Protein AF-A0A7C7XVF7-F1 (afdb_monomer_lite)

Radius of gyration: 15.23 Å; chains: 1; bounding box: 35×34×40 Å

Secondary structure (DSSP, 8-state):
--HHHHHHHHHHHHHTT-TTEEEEEEEEEE--SSSEEEEEEEEEE--TTS---EEEEEEEEEEETTEEEEEEEEE-HHHHHHHHHHS------

Sequence (93 aa):
MSILERYRAYANAFEESYEDAVYDEIGPEDANRRDAVTMRWAVTDTKAGAPDPIISGVETAVFEGVQIARLRDGFDTAAEKTMALWMPAPGGS

Foldseek 3Di:
DAPVVLVVVVVVVVVVVDPFKDKDFPDWPDRPDRFKTKTKIWIWGDDPPDPTDIWIWIKMFGDDVSDGPDIDIDTDPSNVVVVVVVPDDPDDD

pLDDT: mean 77.71, std 11.98, range [38.22, 92.25]

Structure (mmCIF, N/CA/C/O backbone):
data_AF-A0A7C7XVF7-F1
#
_entry.id   AF-A0A7C7XVF7-F1
#
loop_
_atom_site.group_PDB
_atom_site.id
_atom_site.type_symbol
_atom_site.label_atom_id
_atom_site.label_alt_id
_atom_site.label_comp_id
_atom_site.label_asym_id
_atom_site.label_entity_id
_atom_site.label_seq_id
_atom_site.pdbx_PDB_ins_code
_atom_site.Cartn_x
_atom_site.Cartn_y
_atom_site.Cartn_z
_atom_site.occupancy
_atom_site.B_iso_or_equiv
_atom_site.auth_seq_id
_atom_site.auth_comp_id
_atom_site.auth_asym_id
_atom_site.auth_atom_id
_atom_site.pdbx_PDB_model_num
ATOM 1 N N . MET A 1 1 ? -3.085 4.804 18.833 1.00 72.44 1 MET A N 1
ATOM 2 C CA . MET A 1 1 ? -2.726 4.331 17.489 1.00 72.44 1 MET A CA 1
ATOM 3 C C . MET A 1 1 ? -3.983 4.214 16.638 1.00 72.44 1 MET A C 1
ATOM 5 O O . MET A 1 1 ? -4.810 3.332 16.876 1.00 72.44 1 MET A O 1
ATOM 9 N N . SER A 1 2 ? -4.151 5.165 15.728 1.00 85.50 2 SER A N 1
ATOM 10 C CA . SER A 1 2 ? -5.131 5.186 14.642 1.00 85.50 2 SER A CA 1
ATOM 11 C C . SER A 1 2 ? -4.906 4.033 13.661 1.00 85.50 2 SER A C 1
ATOM 13 O O . SER A 1 2 ? -3.864 3.379 13.684 1.00 85.50 2 SER A O 1
ATOM 15 N N . ILE A 1 3 ? -5.886 3.780 12.792 1.00 85.44 3 ILE A N 1
ATOM 16 C CA . ILE A 1 3 ? -5.772 2.747 11.755 1.00 85.44 3 ILE A CA 1
ATOM 17 C C . ILE A 1 3 ? -4.629 3.037 10.772 1.00 85.44 3 ILE A C 1
ATOM 19 O O . ILE A 1 3 ? -3.916 2.118 10.385 1.00 85.44 3 ILE A O 1
ATOM 23 N N . LEU A 1 4 ? -4.384 4.316 10.471 1.00 85.38 4 LEU A N 1
ATOM 24 C CA . LEU A 1 4 ? -3.262 4.747 9.641 1.00 85.38 4 LEU A CA 1
ATOM 25 C C . LEU A 1 4 ? -1.917 4.455 10.316 1.00 85.38 4 LEU A C 1
ATOM 27 O O . LEU A 1 4 ? -1.010 3.934 9.681 1.00 85.38 4 LEU A O 1
ATOM 31 N N . GLU A 1 5 ? -1.787 4.736 11.616 1.00 86.94 5 GLU A N 1
ATOM 32 C CA . GLU A 1 5 ? -0.567 4.391 12.356 1.00 86.94 5 GLU A CA 1
ATOM 33 C C . GLU A 1 5 ? -0.338 2.869 12.388 1.00 86.94 5 GLU A C 1
ATOM 35 O O . GLU A 1 5 ? 0.791 2.420 12.216 1.00 86.94 5 GLU A O 1
ATOM 40 N N . ARG A 1 6 ? -1.395 2.060 12.566 1.00 86.12 6 ARG A N 1
ATOM 41 C CA . ARG A 1 6 ? -1.282 0.587 12.535 1.00 86.12 6 ARG A CA 1
ATOM 42 C C . ARG A 1 6 ? -0.834 0.077 11.172 1.00 86.12 6 ARG A C 1
ATOM 44 O O . ARG A 1 6 ? 0.009 -0.809 11.107 1.00 86.12 6 ARG A O 1
ATOM 51 N N . TYR A 1 7 ? -1.389 0.642 10.105 1.00 86.44 7 TYR A N 1
ATOM 52 C CA . TYR A 1 7 ? -0.981 0.322 8.746 1.00 86.44 7 TYR A CA 1
ATOM 53 C C . TYR A 1 7 ? 0.483 0.684 8.494 1.00 86.44 7 TYR A C 1
ATOM 55 O O . TYR A 1 7 ? 1.241 -0.153 8.027 1.00 86.44 7 TYR A O 1
ATOM 63 N N . ARG A 1 8 ? 0.917 1.882 8.897 1.00 86.00 8 ARG A N 1
ATOM 64 C CA . ARG A 1 8 ? 2.320 2.301 8.763 1.00 86.00 8 ARG A CA 1
ATOM 65 C C . ARG A 1 8 ? 3.285 1.385 9.505 1.00 86.00 8 ARG A C 1
ATOM 67 O O . ARG A 1 8 ? 4.357 1.097 8.993 1.00 86.00 8 ARG A O 1
ATOM 74 N N . ALA A 1 9 ? 2.903 0.892 10.684 1.00 87.00 9 ALA A N 1
ATOM 75 C CA . ALA A 1 9 ? 3.709 -0.089 11.408 1.00 87.00 9 ALA A CA 1
ATOM 76 C C . ALA A 1 9 ? 3.831 -1.424 10.649 1.00 87.00 9 ALA A C 1
ATOM 78 O O . ALA A 1 9 ? 4.899 -2.028 10.659 1.00 87.00 9 ALA A O 1
ATOM 79 N N . TYR A 1 10 ? 2.761 -1.867 9.977 1.00 85.62 10 TYR A N 1
ATOM 80 C CA . TYR A 1 10 ? 2.806 -3.023 9.078 1.00 85.62 10 TYR A CA 1
ATOM 81 C C . TYR A 1 10 ? 3.712 -2.764 7.863 1.00 85.62 10 TYR A C 1
ATOM 83 O O . TYR A 1 10 ? 4.608 -3.563 7.606 1.00 85.62 10 TYR A O 1
ATOM 91 N N . ALA A 1 11 ? 3.523 -1.639 7.167 1.00 82.19 11 ALA A N 1
ATOM 92 C CA . ALA A 1 11 ? 4.286 -1.289 5.970 1.00 82.19 11 ALA A CA 1
ATOM 93 C C . ALA A 1 11 ? 5.790 -1.147 6.261 1.00 82.19 11 ALA A C 1
ATOM 95 O O . ALA A 1 11 ? 6.603 -1.700 5.531 1.00 82.19 11 ALA A O 1
ATOM 96 N N . ASN A 1 12 ? 6.167 -0.509 7.375 1.00 82.38 12 ASN A N 1
ATOM 97 C CA . ASN A 1 12 ? 7.571 -0.385 7.784 1.00 82.38 12 ASN A CA 1
ATOM 98 C C . ASN A 1 12 ? 8.221 -1.752 8.040 1.00 82.38 12 ASN A C 1
ATOM 100 O O . ASN A 1 12 ? 9.331 -2.004 7.590 1.00 82.38 12 ASN A O 1
ATOM 104 N N . ALA A 1 13 ? 7.516 -2.653 8.732 1.00 82.06 13 ALA A N 1
ATOM 105 C CA . ALA A 1 13 ? 8.015 -4.006 8.972 1.00 82.06 13 ALA A CA 1
ATOM 106 C C . ALA A 1 13 ? 8.151 -4.824 7.672 1.00 82.06 13 ALA A C 1
ATOM 108 O O . ALA A 1 13 ? 8.969 -5.739 7.604 1.00 82.06 13 ALA A O 1
ATOM 109 N N . PHE A 1 14 ? 7.344 -4.514 6.651 1.00 76.06 14 PHE A N 1
ATOM 110 C CA . PHE A 1 14 ? 7.447 -5.121 5.327 1.00 76.06 14 PHE A CA 1
ATOM 111 C C . PHE A 1 14 ? 8.629 -4.551 4.529 1.00 76.06 14 PHE A C 1
ATOM 113 O O . PHE A 1 14 ? 9.391 -5.328 3.958 1.00 76.06 14 PHE A O 1
ATOM 120 N N . GLU A 1 15 ? 8.835 -3.233 4.538 1.00 71.94 15 GLU A N 1
ATOM 121 C CA . GLU A 1 15 ? 9.972 -2.567 3.882 1.00 71.94 15 GLU A CA 1
ATOM 122 C C . GLU A 1 15 ? 11.318 -3.067 4.424 1.00 71.94 15 GLU A C 1
ATOM 124 O O . GLU A 1 15 ? 12.200 -3.412 3.644 1.00 71.94 15 GLU A O 1
ATOM 129 N N . GLU A 1 16 ? 11.444 -3.254 5.745 1.00 72.19 16 GLU A N 1
ATOM 130 C CA . GLU A 1 16 ? 12.644 -3.842 6.367 1.00 72.19 16 GLU A CA 1
ATOM 131 C C . GLU A 1 16 ? 12.992 -5.250 5.837 1.00 72.19 16 GLU A C 1
ATOM 133 O O . GLU A 1 16 ? 14.112 -5.722 6.035 1.00 72.19 16 GLU A O 1
ATOM 138 N N . SER A 1 17 ? 12.061 -5.938 5.163 1.00 68.62 17 SER A N 1
ATOM 139 C CA . SER A 1 17 ? 12.299 -7.260 4.570 1.00 68.62 17 SER A CA 1
ATOM 140 C C . SER A 1 17 ? 12.782 -7.237 3.112 1.00 68.62 17 SER A C 1
ATOM 142 O O . SER A 1 17 ? 13.245 -8.272 2.629 1.00 68.62 17 SER A O 1
ATOM 144 N N . TYR A 1 18 ? 12.728 -6.090 2.423 1.00 64.06 18 TYR A N 1
ATOM 145 C CA . TYR A 1 18 ? 13.144 -5.938 1.023 1.00 64.06 18 TYR A CA 1
ATOM 146 C C . TYR A 1 18 ? 14.312 -4.949 0.904 1.00 64.06 18 TYR A C 1
ATOM 148 O O . TYR A 1 18 ? 14.122 -3.743 0.855 1.00 64.06 18 TYR A O 1
ATOM 156 N N . GLU A 1 19 ? 15.536 -5.477 0.813 1.00 63.78 19 GLU A N 1
ATOM 157 C CA . GLU A 1 19 ? 16.782 -4.684 0.797 1.00 63.78 19 GLU A CA 1
ATOM 158 C C . GLU A 1 19 ? 16.955 -3.799 -0.460 1.00 63.78 19 GLU A C 1
ATOM 160 O O . GLU A 1 19 ? 17.695 -2.820 -0.418 1.00 63.78 19 GLU A O 1
ATOM 165 N N . ASP A 1 20 ? 16.264 -4.117 -1.562 1.00 66.62 20 ASP A N 1
ATOM 166 C CA . ASP A 1 20 ? 16.512 -3.524 -2.891 1.00 66.62 20 ASP A CA 1
ATOM 167 C C . ASP A 1 20 ? 15.321 -2.716 -3.457 1.00 66.62 20 ASP A C 1
ATOM 169 O O . ASP A 1 20 ? 15.433 -2.067 -4.496 1.00 66.62 20 ASP A O 1
ATOM 173 N N . ALA A 1 21 ? 14.171 -2.726 -2.773 1.00 65.81 21 ALA A N 1
ATOM 174 C CA . ALA A 1 21 ? 12.953 -2.066 -3.241 1.00 65.81 21 ALA A CA 1
ATOM 175 C C . ALA A 1 21 ? 12.734 -0.733 -2.515 1.00 65.81 21 ALA A C 1
ATOM 177 O O . ALA A 1 21 ? 12.687 -0.684 -1.288 1.00 65.81 21 ALA A O 1
ATOM 178 N N . VAL A 1 22 ? 12.539 0.349 -3.273 1.00 71.31 22 VAL A N 1
ATOM 179 C CA . VAL A 1 22 ? 12.139 1.643 -2.701 1.00 71.31 22 VAL A CA 1
ATOM 180 C C . VAL A 1 22 ? 10.620 1.729 -2.724 1.00 71.31 22 VAL A C 1
ATOM 182 O O . VAL A 1 22 ? 10.029 1.830 -3.802 1.00 71.31 22 VAL A O 1
ATOM 185 N N . TYR A 1 23 ? 10.001 1.680 -1.544 1.00 75.81 23 TYR A N 1
ATOM 186 C CA . TYR A 1 23 ? 8.563 1.859 -1.365 1.00 75.81 23 TYR A CA 1
ATOM 187 C C . TYR A 1 23 ? 8.236 3.337 -1.122 1.00 75.81 23 TYR A C 1
ATOM 189 O O . TYR A 1 23 ? 8.805 3.990 -0.251 1.00 75.81 23 TYR A O 1
ATOM 197 N N . ASP A 1 24 ? 7.300 3.870 -1.899 1.00 77.50 24 ASP A N 1
ATOM 198 C CA . ASP A 1 24 ? 6.796 5.233 -1.776 1.00 77.50 24 ASP A CA 1
ATOM 199 C C . ASP A 1 24 ? 5.328 5.187 -1.320 1.00 77.50 24 ASP A C 1
ATOM 201 O O . ASP A 1 24 ? 4.422 4.804 -2.072 1.00 77.50 24 ASP A O 1
ATOM 205 N N . GLU A 1 25 ? 5.089 5.552 -0.053 1.00 77.75 25 GLU A N 1
ATOM 206 C CA . GLU A 1 25 ? 3.738 5.792 0.469 1.00 77.75 25 GLU A CA 1
ATOM 207 C C . GLU A 1 25 ? 3.223 7.119 -0.102 1.00 77.75 25 GLU A C 1
ATOM 209 O O . GLU A 1 25 ? 3.505 8.196 0.425 1.00 77.75 25 GLU A O 1
ATOM 214 N N . ILE A 1 26 ? 2.399 7.040 -1.147 1.00 77.06 26 ILE A N 1
ATOM 215 C CA . ILE A 1 26 ? 1.770 8.222 -1.756 1.00 77.06 26 ILE A CA 1
ATOM 216 C C . ILE A 1 26 ? 0.698 8.800 -0.814 1.00 77.06 26 ILE A C 1
ATOM 218 O O . ILE A 1 26 ? 0.461 10.010 -0.781 1.00 77.06 26 ILE A O 1
ATOM 222 N N . GLY A 1 27 ? 0.066 7.938 -0.01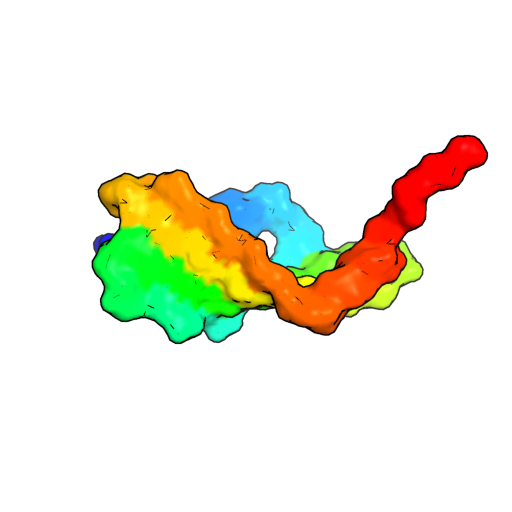2 1.00 75.56 27 GLY A N 1
ATOM 223 C CA . GLY A 1 27 ? -0.814 8.322 1.090 1.00 75.56 27 GLY A CA 1
ATOM 224 C C . GLY A 1 27 ? -2.185 7.640 1.067 1.00 75.56 27 GLY A C 1
ATOM 225 O O . GLY A 1 27 ? -2.485 6.841 0.175 1.00 75.56 27 GLY A O 1
ATOM 226 N N . PRO A 1 28 ? -3.037 7.930 2.067 1.00 79.81 28 PRO A N 1
ATOM 227 C CA . PRO A 1 28 ? -4.361 7.332 2.164 1.00 79.81 28 PRO A CA 1
ATOM 228 C C . PRO A 1 28 ? -5.294 7.851 1.069 1.00 79.81 28 PRO A C 1
ATOM 230 O O . PRO A 1 28 ? -5.542 9.051 0.969 1.00 79.81 28 PRO A O 1
ATOM 233 N N . GLU A 1 29 ? -5.872 6.931 0.300 1.00 78.94 29 GLU A N 1
ATOM 234 C CA . GLU A 1 29 ? -6.988 7.226 -0.604 1.00 78.94 29 GLU A CA 1
ATOM 235 C C . GLU A 1 29 ? -8.313 7.275 0.177 1.00 78.94 29 GLU A C 1
ATOM 237 O O . GLU A 1 29 ? -9.157 8.135 -0.071 1.00 78.94 29 GLU A O 1
ATOM 242 N N . ASP A 1 30 ? -8.468 6.402 1.182 1.00 75.06 30 ASP A N 1
ATOM 243 C CA . ASP A 1 30 ? -9.599 6.408 2.117 1.00 75.06 30 ASP A CA 1
ATOM 244 C C . ASP A 1 30 ? -9.167 5.874 3.492 1.00 75.06 30 ASP A C 1
ATOM 246 O O . ASP A 1 30 ? -8.914 4.681 3.662 1.00 75.06 30 ASP A O 1
ATOM 250 N N . ALA A 1 31 ? -9.092 6.758 4.491 1.00 70.31 31 ALA A N 1
ATOM 251 C CA . ALA A 1 31 ? -8.753 6.421 5.882 1.00 70.31 31 ALA A CA 1
ATOM 252 C C . ALA A 1 31 ? -9.896 6.713 6.873 1.00 70.31 31 ALA A C 1
ATOM 254 O O . ALA A 1 31 ? -9.696 6.689 8.086 1.00 70.31 31 ALA A O 1
ATOM 255 N N . ASN A 1 32 ? -11.100 7.004 6.367 1.00 68.81 32 ASN A N 1
ATOM 256 C CA . ASN A 1 32 ? -12.249 7.398 7.189 1.00 68.81 32 ASN A CA 1
ATOM 257 C C . ASN A 1 32 ? -13.119 6.215 7.643 1.00 68.81 32 ASN A C 1
ATOM 259 O O . ASN A 1 32 ? -14.148 6.413 8.297 1.00 68.81 32 ASN A O 1
ATOM 263 N N . ARG A 1 33 ? -12.733 4.977 7.315 1.00 72.62 33 ARG A N 1
ATOM 264 C CA . ARG A 1 33 ? -13.439 3.774 7.768 1.00 72.62 33 ARG A CA 1
ATOM 265 C C . ARG A 1 33 ? -12.943 3.346 9.145 1.00 72.62 33 ARG A C 1
ATOM 267 O O . ARG A 1 33 ? -11.787 3.542 9.505 1.00 72.62 33 ARG A O 1
ATOM 274 N N . ARG A 1 34 ? -13.844 2.756 9.938 1.00 78.56 34 ARG A N 1
ATOM 275 C CA . ARG A 1 34 ? -13.536 2.325 11.314 1.00 78.56 34 ARG A CA 1
ATOM 276 C C . ARG A 1 34 ? -12.525 1.180 11.358 1.00 78.56 34 ARG A C 1
ATOM 278 O O . ARG A 1 34 ? -11.719 1.121 12.280 1.00 78.56 34 ARG A O 1
ATOM 285 N N . ASP A 1 35 ? -12.607 0.290 10.381 1.00 88.44 35 ASP A N 1
ATOM 286 C CA . ASP A 1 35 ? -11.905 -0.994 10.339 1.00 88.44 35 ASP A CA 1
ATOM 287 C C . ASP A 1 35 ? -11.125 -1.210 9.036 1.00 88.44 35 ASP A C 1
ATOM 289 O O . ASP A 1 35 ? -10.512 -2.256 8.871 1.00 88.44 35 ASP A O 1
ATOM 293 N N . ALA A 1 36 ? -11.080 -0.230 8.131 1.00 89.31 36 ALA A N 1
ATOM 294 C CA . ALA A 1 36 ? -10.317 -0.345 6.893 1.00 89.31 36 ALA A CA 1
ATOM 295 C C . ALA A 1 36 ? -9.538 0.930 6.561 1.00 89.31 36 ALA A C 1
ATOM 297 O O . ALA A 1 36 ? -9.970 2.039 6.873 1.00 89.31 36 ALA A O 1
ATOM 298 N N . VAL A 1 37 ? -8.410 0.761 5.883 1.00 90.12 37 VAL A N 1
ATOM 299 C CA . VAL A 1 37 ? -7.647 1.849 5.270 1.00 90.12 37 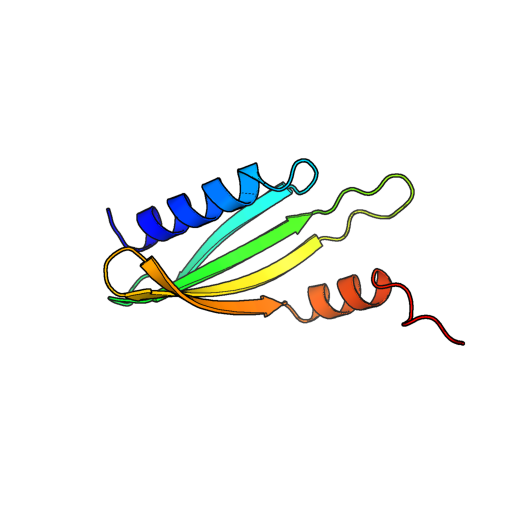VAL A CA 1
ATOM 300 C C . VAL A 1 37 ? -7.275 1.450 3.853 1.00 90.12 37 VAL A C 1
ATOM 302 O O . VAL A 1 37 ? -6.937 0.296 3.591 1.00 90.12 37 VAL A O 1
ATOM 305 N N . THR A 1 38 ? -7.388 2.407 2.944 1.00 90.50 38 THR A N 1
ATOM 306 C CA . THR A 1 38 ? -6.988 2.275 1.547 1.00 90.50 38 THR A CA 1
ATOM 307 C C . THR A 1 38 ? -5.822 3.216 1.305 1.00 90.50 38 THR A C 1
ATOM 309 O O . THR A 1 38 ? -5.941 4.412 1.577 1.00 90.50 38 THR A O 1
ATOM 312 N N . MET A 1 39 ? -4.710 2.681 0.819 1.00 89.25 39 MET A N 1
ATOM 313 C CA . MET A 1 39 ? -3.435 3.375 0.666 1.00 89.25 39 MET A CA 1
ATOM 314 C C . MET A 1 39 ? -2.968 3.258 -0.775 1.00 89.25 39 MET A C 1
ATOM 316 O O . MET A 1 39 ? -3.029 2.178 -1.359 1.00 89.25 39 MET A O 1
ATOM 320 N N . ARG A 1 40 ? -2.506 4.368 -1.349 1.00 89.56 40 ARG A N 1
ATOM 321 C CA . ARG A 1 40 ? -1.834 4.357 -2.645 1.00 89.56 40 ARG A CA 1
ATOM 322 C C . ARG A 1 40 ? -0.332 4.218 -2.431 1.00 89.56 40 ARG A C 1
ATOM 324 O O . ARG A 1 40 ? 0.232 4.877 -1.555 1.00 89.56 40 ARG A O 1
ATOM 331 N N . TRP A 1 41 ? 0.287 3.378 -3.245 1.00 87.75 41 TRP A N 1
ATOM 332 C CA . TRP A 1 41 ? 1.696 3.037 -3.144 1.00 87.75 41 TRP A CA 1
ATOM 333 C C . TRP A 1 41 ? 2.359 2.997 -4.517 1.00 87.75 41 TRP A C 1
ATOM 335 O O . TRP A 1 41 ? 1.702 2.780 -5.541 1.00 87.75 41 TRP A O 1
ATOM 345 N N . ALA A 1 42 ? 3.671 3.198 -4.528 1.00 86.38 42 ALA A N 1
ATOM 346 C CA . ALA A 1 42 ? 4.526 2.903 -5.664 1.00 86.38 42 ALA A CA 1
ATOM 347 C C . ALA A 1 42 ? 5.810 2.223 -5.186 1.00 86.38 42 ALA A C 1
ATOM 349 O O . ALA A 1 42 ? 6.330 2.538 -4.125 1.00 86.38 42 ALA A O 1
ATOM 350 N N . VAL A 1 43 ? 6.318 1.286 -5.973 1.00 83.25 43 VAL A N 1
ATOM 351 C CA . VAL A 1 43 ? 7.587 0.603 -5.752 1.00 83.25 43 VAL A CA 1
ATOM 352 C C . VAL A 1 43 ? 8.437 0.773 -6.994 1.00 83.25 43 VAL A C 1
ATOM 354 O O . VAL A 1 43 ? 7.959 0.574 -8.113 1.00 83.25 43 VAL A O 1
ATOM 357 N N . THR A 1 44 ? 9.697 1.134 -6.787 1.00 80.94 44 THR A N 1
ATOM 358 C CA . THR A 1 44 ? 10.714 1.102 -7.839 1.00 80.94 44 THR A CA 1
ATOM 359 C C . THR A 1 44 ? 11.657 -0.064 -7.571 1.00 80.94 44 THR A C 1
ATOM 361 O O . THR A 1 44 ? 12.279 -0.111 -6.510 1.00 80.94 44 THR A O 1
ATOM 364 N N . ASP A 1 45 ? 11.741 -1.002 -8.516 1.00 71.44 45 ASP A N 1
ATOM 365 C CA . ASP A 1 45 ? 12.629 -2.173 -8.441 1.00 71.44 45 ASP A CA 1
ATOM 366 C C . ASP A 1 45 ? 13.887 -1.922 -9.286 1.00 71.44 45 ASP A C 1
ATOM 368 O O . ASP A 1 45 ? 13.819 -1.823 -10.510 1.00 71.44 45 ASP A O 1
ATOM 372 N N . THR A 1 46 ? 15.048 -1.759 -8.656 1.00 68.75 46 THR A N 1
ATOM 373 C CA . THR A 1 46 ? 16.257 -1.342 -9.384 1.00 68.75 46 THR A CA 1
ATOM 374 C C . THR A 1 46 ? 17.108 -2.555 -9.735 1.00 68.75 46 THR A C 1
ATOM 376 O O . THR A 1 46 ? 17.940 -2.998 -8.955 1.00 68.75 46 THR A O 1
ATOM 379 N N . LYS A 1 47 ? 16.988 -3.080 -10.959 1.00 67.62 47 LYS A N 1
ATOM 380 C CA . LYS A 1 47 ? 17.838 -4.194 -11.413 1.00 67.62 47 LYS A CA 1
ATOM 381 C C . LYS A 1 47 ? 18.927 -3.733 -12.372 1.00 67.62 47 LYS A C 1
ATOM 383 O O . LYS A 1 47 ? 18.651 -3.203 -13.447 1.00 67.62 47 LYS A O 1
ATOM 388 N N . ALA A 1 48 ? 20.181 -4.054 -12.051 1.00 67.44 48 ALA A N 1
ATOM 389 C CA . ALA A 1 48 ? 21.320 -3.769 -12.922 1.00 67.44 48 ALA A CA 1
AT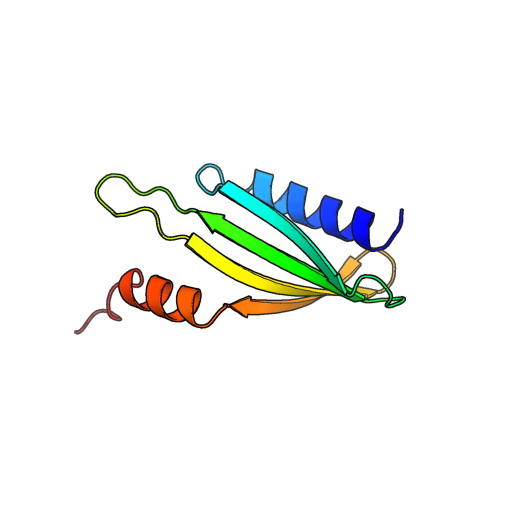OM 390 C C . ALA A 1 48 ? 21.109 -4.313 -14.352 1.00 67.44 48 ALA A C 1
ATOM 392 O O . ALA A 1 48 ? 20.953 -5.517 -14.565 1.00 67.44 48 ALA A O 1
ATOM 393 N N . GLY A 1 49 ? 21.139 -3.413 -15.340 1.00 68.56 49 GLY A N 1
ATOM 394 C CA . GLY A 1 49 ? 20.978 -3.746 -16.760 1.00 68.56 49 GLY A CA 1
ATOM 395 C C . GLY A 1 49 ? 19.533 -3.761 -17.276 1.00 68.56 49 GLY A C 1
ATOM 396 O O . GLY A 1 49 ? 19.330 -4.118 -18.436 1.00 68.56 49 GLY A O 1
ATOM 397 N N . ALA A 1 50 ? 18.550 -3.361 -16.465 1.00 66.75 50 ALA A N 1
ATOM 398 C CA . ALA A 1 50 ? 17.152 -3.200 -16.860 1.00 66.75 50 ALA A CA 1
ATOM 399 C C . ALA A 1 50 ? 16.642 -1.782 -16.511 1.00 66.75 50 ALA A C 1
ATOM 401 O O . ALA A 1 50 ? 17.228 -1.126 -15.654 1.00 66.75 50 ALA A O 1
ATOM 402 N N . PRO A 1 51 ? 15.607 -1.266 -17.200 1.00 70.06 51 PRO A N 1
ATOM 403 C CA . PRO A 1 51 ? 15.027 0.038 -16.881 1.00 70.06 51 PRO A CA 1
ATOM 404 C C . PRO A 1 51 ? 14.195 -0.027 -15.599 1.00 70.06 51 PRO A C 1
ATOM 406 O O . PRO A 1 51 ? 13.334 -0.894 -15.512 1.00 70.06 51 PRO A O 1
ATOM 409 N N . ASP A 1 52 ? 14.384 0.915 -14.677 1.00 72.94 52 ASP A N 1
ATOM 410 C CA . ASP A 1 52 ? 13.680 0.962 -13.387 1.00 72.94 52 ASP A CA 1
ATOM 411 C C . ASP A 1 52 ? 12.150 1.022 -13.588 1.00 72.94 52 ASP A C 1
ATOM 413 O O . ASP A 1 52 ? 11.610 2.058 -14.002 1.00 72.94 52 ASP A O 1
ATOM 417 N N . PRO A 1 53 ? 11.416 -0.082 -13.360 1.00 75.44 53 PRO A N 1
ATOM 418 C CA . PRO A 1 53 ? 9.978 -0.089 -13.454 1.00 75.44 53 PRO A CA 1
ATOM 419 C C . PRO A 1 53 ? 9.401 0.555 -12.197 1.00 75.44 53 PRO A C 1
ATOM 421 O O . PRO A 1 53 ? 9.716 0.163 -11.075 1.00 75.44 53 PRO A O 1
ATOM 424 N N . ILE A 1 54 ? 8.487 1.498 -12.398 1.00 81.00 54 ILE A N 1
ATOM 425 C CA . ILE A 1 54 ? 7.607 1.950 -11.325 1.00 81.00 54 ILE A CA 1
ATOM 426 C C . ILE A 1 54 ? 6.363 1.066 -11.371 1.00 81.00 54 ILE A C 1
ATOM 428 O O . ILE A 1 54 ? 5.602 1.083 -12.346 1.00 81.00 54 ILE A O 1
ATOM 432 N N . ILE A 1 55 ? 6.176 0.273 -10.324 1.00 84.50 55 ILE A N 1
ATOM 433 C CA . ILE A 1 55 ? 4.972 -0.515 -10.080 1.00 84.50 55 ILE A CA 1
ATOM 434 C C . ILE A 1 55 ? 4.151 0.272 -9.068 1.00 84.50 55 ILE A C 1
ATOM 436 O O . ILE A 1 55 ? 4.625 0.537 -7.975 1.00 84.50 55 ILE A O 1
ATOM 440 N N . SER A 1 56 ? 2.935 0.666 -9.419 1.00 87.88 56 SER A N 1
ATOM 441 C CA . SER A 1 56 ? 2.052 1.410 -8.524 1.00 87.88 56 SER A CA 1
ATOM 442 C C . SER A 1 56 ? 0.704 0.730 -8.381 1.00 87.88 56 SER A C 1
ATOM 444 O O . SER A 1 56 ? 0.273 -0.046 -9.243 1.00 87.88 56 SER A O 1
ATOM 446 N N . GLY A 1 57 ? 0.032 1.028 -7.279 1.00 89.62 57 GLY A N 1
ATOM 447 C CA . GLY A 1 57 ? -1.246 0.425 -6.978 1.00 89.62 57 GLY A CA 1
ATOM 448 C C . GLY A 1 57 ? -1.926 1.022 -5.763 1.00 89.62 57 GLY A C 1
ATOM 449 O O . GLY A 1 57 ? -1.504 2.024 -5.183 1.00 89.62 57 GLY A O 1
ATOM 450 N N . VAL A 1 58 ? -3.026 0.379 -5.407 1.00 91.25 58 VAL A N 1
ATOM 451 C CA . VAL A 1 58 ? -3.811 0.669 -4.222 1.00 91.25 58 VAL A CA 1
ATOM 452 C C . VAL A 1 58 ? -3.900 -0.602 -3.395 1.00 91.25 58 VAL A C 1
ATOM 454 O O . VAL A 1 58 ? -4.258 -1.666 -3.898 1.00 91.25 58 VAL A O 1
ATOM 457 N N . GLU A 1 59 ? -3.612 -0.484 -2.110 1.00 90.75 59 GLU A N 1
ATOM 458 C CA . GLU A 1 59 ? -3.760 -1.554 -1.137 1.00 90.75 59 GLU A CA 1
ATOM 459 C C . GLU A 1 59 ? -4.881 -1.198 -0.162 1.00 90.75 59 GLU A C 1
ATOM 461 O O . GLU A 1 59 ? -4.968 -0.083 0.350 1.00 90.75 59 GLU A O 1
ATOM 466 N N . THR A 1 60 ? -5.776 -2.147 0.094 1.00 92.00 60 THR A N 1
ATOM 467 C CA . THR A 1 60 ? -6.808 -2.026 1.125 1.00 92.00 60 THR A CA 1
ATOM 468 C C . THR A 1 60 ? -6.541 -3.022 2.242 1.00 92.00 60 THR A C 1
ATOM 470 O O . THR A 1 60 ? -6.688 -4.233 2.052 1.00 92.00 60 THR A O 1
ATOM 473 N N . ALA A 1 61 ? -6.234 -2.509 3.430 1.00 91.81 61 ALA A N 1
ATOM 474 C CA . ALA A 1 61 ? -6.080 -3.298 4.643 1.00 91.81 61 ALA A CA 1
ATOM 475 C C . ALA A 1 61 ? -7.343 -3.195 5.507 1.00 91.81 61 ALA A C 1
ATOM 477 O O . ALA A 1 61 ? -7.776 -2.100 5.870 1.00 91.81 61 ALA A O 1
ATOM 478 N N . VAL A 1 62 ? -7.925 -4.343 5.854 1.00 91.88 62 VAL A N 1
ATOM 479 C CA . VAL A 1 62 ? -9.044 -4.475 6.797 1.00 91.88 62 VAL A CA 1
ATOM 480 C C . VAL A 1 62 ? -8.519 -5.064 8.099 1.00 91.88 62 VAL A C 1
ATOM 482 O O . VAL A 1 62 ? -7.842 -6.093 8.090 1.00 91.88 62 VAL A O 1
ATOM 485 N N . PHE A 1 63 ? -8.856 -4.434 9.217 1.00 89.5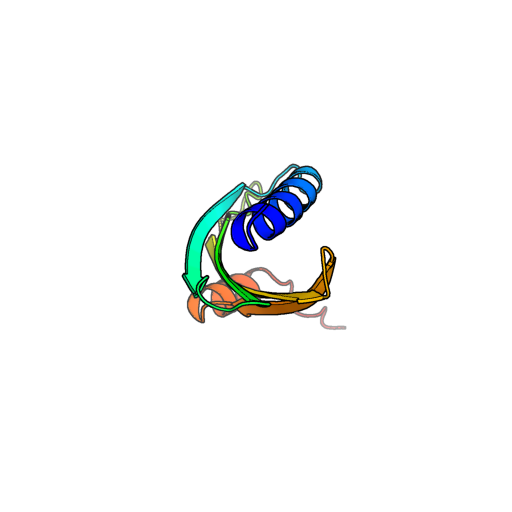6 63 PHE A N 1
ATOM 486 C CA . PHE A 1 63 ? -8.363 -4.760 10.545 1.00 89.56 63 PHE A CA 1
ATOM 487 C C . PHE A 1 63 ? -9.438 -5.424 11.406 1.00 89.56 63 PHE A C 1
ATOM 489 O O . PHE A 1 63 ? -10.566 -4.944 11.495 1.00 89.56 63 PHE A O 1
ATOM 496 N N . GLU A 1 64 ? -9.044 -6.467 12.133 1.00 91.00 64 GLU A N 1
ATOM 497 C CA . GLU A 1 64 ? -9.791 -6.997 13.272 1.00 91.00 64 GLU A CA 1
ATOM 498 C C . GLU A 1 64 ? -8.977 -6.726 14.543 1.00 91.00 64 GLU A C 1
ATOM 500 O O . GLU A 1 64 ? -7.899 -7.281 14.772 1.00 91.00 64 GLU A O 1
ATOM 505 N N . GLY A 1 65 ? -9.444 -5.774 15.354 1.00 86.94 65 GLY A N 1
ATOM 506 C CA . GLY A 1 65 ? -8.662 -5.273 16.481 1.00 86.94 65 GLY A CA 1
ATOM 507 C C . GLY A 1 65 ? -7.379 -4.585 16.007 1.00 86.94 65 GLY A C 1
ATOM 508 O O . GLY A 1 65 ? -7.439 -3.514 15.405 1.00 86.94 65 GLY A O 1
ATOM 509 N N . VAL A 1 66 ? -6.220 -5.166 16.322 1.00 83.75 66 VAL A N 1
ATOM 510 C CA . VAL A 1 66 ? -4.892 -4.619 15.975 1.00 83.75 66 VAL A CA 1
ATOM 511 C C . VAL A 1 66 ? -4.218 -5.345 14.813 1.00 83.75 66 VAL A C 1
ATOM 513 O O . VAL A 1 66 ? -3.142 -4.931 14.396 1.00 83.75 66 VAL A O 1
ATOM 516 N N . GLN A 1 67 ? -4.828 -6.409 14.296 1.00 87.50 67 GLN A N 1
ATOM 517 C CA . GLN A 1 67 ? -4.255 -7.227 13.233 1.00 87.50 67 GLN A CA 1
ATOM 518 C C . GLN A 1 67 ? -4.970 -6.964 11.914 1.00 87.50 67 GLN A C 1
ATOM 520 O O . GLN A 1 67 ? -6.173 -6.703 11.894 1.00 87.50 67 GLN A O 1
ATOM 525 N N . ILE A 1 68 ? -4.230 -7.056 10.811 1.00 89.38 68 ILE A N 1
ATOM 526 C CA . ILE A 1 68 ? -4.823 -7.078 9.476 1.00 89.38 68 ILE A CA 1
ATOM 527 C C . ILE A 1 68 ? -5.490 -8.444 9.298 1.00 89.38 68 ILE A C 1
ATOM 529 O O . ILE A 1 68 ? -4.823 -9.475 9.286 1.00 89.38 68 ILE A O 1
ATOM 533 N N . ALA A 1 69 ? -6.815 -8.447 9.176 1.00 92.25 69 ALA A N 1
ATOM 534 C CA . ALA A 1 69 ? -7.612 -9.640 8.907 1.00 92.25 69 ALA A CA 1
ATOM 535 C C . ALA A 1 69 ? -7.699 -9.937 7.405 1.00 92.25 69 ALA A C 1
ATOM 537 O O . ALA A 1 69 ? -7.877 -11.083 6.992 1.00 92.25 69 ALA A O 1
ATOM 538 N N . ARG A 1 70 ? -7.593 -8.896 6.570 1.00 91.75 70 ARG A N 1
ATOM 539 C CA . ARG A 1 70 ? -7.589 -9.032 5.117 1.00 91.75 70 ARG A CA 1
ATOM 540 C C . ARG A 1 70 ? -6.770 -7.933 4.466 1.00 91.75 70 ARG A C 1
ATOM 542 O O . ARG A 1 70 ? -6.987 -6.760 4.750 1.00 91.75 70 ARG A O 1
ATOM 549 N N . LEU A 1 71 ? -5.930 -8.336 3.525 1.00 91.06 71 LEU A N 1
ATOM 550 C CA . LEU A 1 71 ? -5.213 -7.451 2.620 1.00 91.06 71 LEU A CA 1
ATOM 551 C C . LEU A 1 71 ? -5.749 -7.655 1.201 1.00 91.06 71 LEU A C 1
ATOM 553 O O . LEU A 1 71 ? -6.127 -8.774 0.827 1.00 91.06 71 LEU A O 1
ATOM 557 N N . ARG A 1 72 ? -5.875 -6.572 0.439 1.00 89.50 72 ARG A N 1
ATOM 558 C CA . ARG A 1 72 ? -6.219 -6.616 -0.981 1.00 89.50 72 ARG A CA 1
ATOM 559 C C . ARG A 1 72 ? -5.368 -5.618 -1.740 1.00 89.50 72 ARG A C 1
ATOM 561 O O . ARG A 1 72 ? -5.538 -4.419 -1.543 1.00 89.50 72 ARG A O 1
ATOM 568 N N . ASP A 1 73 ? -4.589 -6.135 -2.669 1.00 86.50 73 ASP A N 1
ATOM 569 C CA . ASP A 1 73 ? -3.773 -5.351 -3.581 1.00 86.50 73 ASP A CA 1
ATOM 570 C C . ASP A 1 73 ? -4.454 -5.218 -4.938 1.00 86.50 73 ASP A C 1
ATOM 572 O O . ASP A 1 73 ? -5.009 -6.180 -5.480 1.00 86.50 73 ASP A O 1
ATOM 576 N N . GLY A 1 74 ? -4.416 -4.011 -5.487 1.00 86.75 74 GLY A N 1
ATOM 577 C CA . GLY A 1 74 ? -4.776 -3.717 -6.863 1.00 86.75 74 GLY A CA 1
ATOM 578 C C . GLY A 1 74 ? -3.648 -2.944 -7.524 1.00 86.75 74 GLY A C 1
ATOM 579 O O . GLY A 1 74 ? -3.228 -1.913 -7.012 1.00 86.75 74 GLY A O 1
ATOM 580 N N . PHE A 1 75 ? -3.172 -3.425 -8.667 1.00 87.00 75 PHE A N 1
ATOM 581 C CA . PHE A 1 75 ? -2.181 -2.712 -9.466 1.00 87.00 75 PHE A CA 1
ATOM 582 C C . PHE A 1 75 ? -2.873 -1.681 -10.357 1.00 87.00 75 PHE A C 1
ATOM 584 O O . PHE A 1 75 ? -3.966 -1.925 -10.873 1.00 87.00 75 PHE A O 1
ATOM 591 N N . ASP A 1 76 ? -2.230 -0.536 -10.579 1.00 84.50 76 ASP A N 1
ATOM 592 C CA . ASP A 1 76 ? -2.659 0.371 -11.637 1.00 84.50 76 ASP A CA 1
ATOM 593 C C . ASP A 1 76 ? -2.459 -0.317 -13.000 1.00 84.50 76 ASP A C 1
ATOM 595 O O . ASP A 1 76 ? -1.489 -1.043 -13.220 1.00 84.50 76 ASP A O 1
ATOM 599 N N . THR A 1 77 ? -3.320 -0.034 -13.979 1.00 79.81 77 THR A N 1
ATOM 600 C CA . THR A 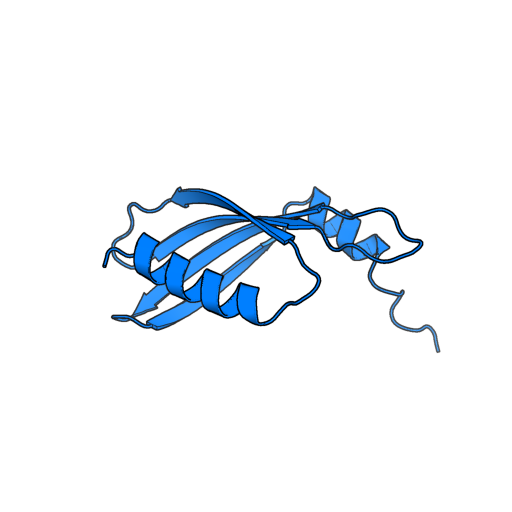1 77 ? -3.241 -0.664 -15.314 1.00 79.81 77 THR A CA 1
ATOM 601 C C . THR A 1 77 ? -1.897 -0.451 -16.020 1.00 79.81 77 THR A C 1
ATOM 603 O O . THR A 1 77 ? -1.480 -1.259 -16.852 1.00 79.81 77 THR A O 1
ATOM 606 N N . ALA A 1 78 ? -1.204 0.651 -15.719 1.00 75.69 78 ALA A N 1
ATOM 607 C CA . ALA A 1 78 ? 0.151 0.887 -16.208 1.00 75.69 78 ALA A CA 1
ATOM 608 C C . ALA A 1 78 ? 1.165 -0.068 -15.555 1.00 75.69 78 ALA A C 1
ATOM 610 O O . ALA A 1 78 ? 1.993 -0.642 -16.259 1.00 75.69 78 ALA A O 1
ATOM 611 N N . ALA A 1 79 ? 1.046 -0.292 -14.245 1.00 77.44 79 ALA A N 1
ATOM 612 C CA . ALA A 1 79 ? 1.883 -1.216 -13.493 1.00 77.44 79 ALA A CA 1
ATOM 613 C C . ALA A 1 79 ? 1.681 -2.668 -13.953 1.00 77.44 79 ALA A C 1
ATOM 615 O O . ALA A 1 79 ? 2.663 -3.373 -14.165 1.00 77.44 79 ALA A O 1
ATOM 616 N N . GLU A 1 80 ? 0.443 -3.089 -14.238 1.00 76.81 80 GLU A N 1
ATOM 617 C CA . GLU A 1 80 ? 0.148 -4.426 -14.785 1.00 76.81 80 GLU A CA 1
ATOM 618 C C . GLU A 1 80 ? 0.916 -4.704 -16.090 1.00 76.81 80 GLU A C 1
ATOM 620 O O . GLU A 1 80 ? 1.467 -5.789 -16.290 1.00 76.81 80 GLU A O 1
ATOM 625 N N . LYS A 1 81 ? 1.000 -3.706 -16.980 1.00 70.38 81 LYS A N 1
ATOM 626 C CA . LYS A 1 81 ? 1.756 -3.813 -18.239 1.00 70.38 81 LYS A CA 1
ATOM 627 C C . LYS A 1 81 ? 3.258 -3.874 -17.996 1.00 70.38 81 LYS A C 1
ATOM 629 O O . LYS A 1 81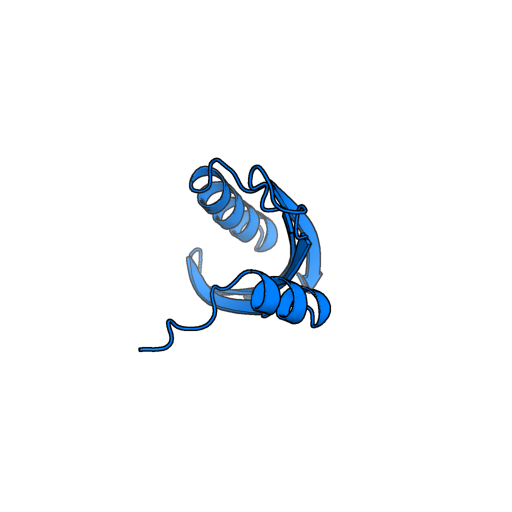 ? 3.940 -4.666 -18.639 1.00 70.38 81 LYS A O 1
ATOM 634 N N . THR A 1 82 ? 3.763 -3.057 -17.077 1.00 72.12 82 THR A N 1
ATOM 635 C CA . THR A 1 82 ? 5.177 -3.057 -16.692 1.00 72.12 82 THR A CA 1
ATOM 636 C C . THR A 1 82 ? 5.583 -4.407 -16.100 1.00 72.12 82 THR A C 1
ATOM 638 O O . THR A 1 82 ? 6.584 -4.981 -16.519 1.00 72.12 82 THR A O 1
ATOM 641 N N . MET A 1 83 ? 4.763 -4.984 -15.219 1.00 70.88 83 MET A N 1
ATOM 642 C CA . MET A 1 83 ? 4.996 -6.313 -14.647 1.00 70.88 83 MET A CA 1
ATOM 643 C C . MET A 1 83 ? 4.950 -7.419 -15.707 1.00 70.88 83 MET A C 1
ATOM 645 O O . MET A 1 83 ? 5.779 -8.325 -15.679 1.00 70.88 83 MET A O 1
ATOM 649 N N . ALA A 1 84 ? 4.035 -7.339 -16.678 1.00 69.81 84 ALA A N 1
ATOM 650 C CA . ALA A 1 84 ? 3.960 -8.301 -17.782 1.00 69.81 84 ALA A CA 1
ATOM 651 C C . ALA A 1 84 ? 5.212 -8.302 -18.680 1.00 69.81 84 ALA A C 1
ATOM 653 O O . ALA A 1 84 ? 5.528 -9.328 -19.276 1.00 69.81 84 ALA A O 1
ATOM 654 N N . LEU A 1 85 ? 5.929 -7.176 -18.772 1.00 66.62 85 LEU A N 1
ATOM 655 C CA . LEU A 1 85 ? 7.208 -7.078 -19.488 1.00 66.62 85 LEU A CA 1
ATOM 656 C C . LEU A 1 85 ? 8.387 -7.650 -18.683 1.00 66.62 85 LEU A C 1
ATOM 658 O O . LEU A 1 85 ? 9.405 -8.011 -19.271 1.00 66.62 85 LEU A O 1
ATOM 662 N N . TRP A 1 86 ? 8.253 -7.719 -17.356 1.00 62.81 86 TRP A N 1
ATOM 663 C CA . TRP A 1 86 ? 9.297 -8.141 -16.418 1.00 62.81 86 TRP A CA 1
ATOM 664 C C . TRP A 1 86 ? 9.193 -9.599 -15.981 1.00 62.81 86 TRP A C 1
ATOM 666 O O . TRP A 1 86 ? 10.211 -10.226 -15.681 1.00 62.81 86 TRP A O 1
ATOM 676 N N . MET A 1 87 ? 7.985 -10.164 -15.961 1.00 63.41 87 MET A N 1
ATOM 677 C CA . MET A 1 87 ? 7.822 -11.598 -15.767 1.00 63.41 87 MET A CA 1
ATOM 678 C C . MET A 1 87 ? 8.455 -12.315 -16.965 1.00 63.41 87 MET A C 1
ATOM 680 O O . MET A 1 87 ? 8.049 -12.054 -18.102 1.00 63.41 87 MET A O 1
ATOM 684 N N . PRO A 1 88 ? 9.433 -13.220 -16.761 1.00 55.88 88 PRO A N 1
ATOM 685 C CA . PRO A 1 88 ? 9.851 -14.089 -17.847 1.00 55.88 88 PRO A CA 1
ATOM 686 C C . PRO A 1 88 ? 8.593 -14.789 -18.362 1.00 55.88 88 PRO A C 1
ATOM 688 O O . PRO A 1 88 ? 7.771 -15.236 -17.556 1.00 55.88 88 PRO A O 1
ATOM 691 N N . ALA A 1 89 ? 8.421 -14.852 -19.688 1.00 51.59 89 ALA A N 1
ATOM 692 C CA . ALA A 1 89 ? 7.360 -15.664 -20.272 1.00 51.59 89 ALA A CA 1
ATOM 693 C C . ALA A 1 89 ? 7.371 -17.021 -19.548 1.00 51.59 89 ALA A C 1
ATOM 695 O O . ALA A 1 89 ? 8.470 -17.569 -19.382 1.00 51.59 89 ALA A O 1
ATOM 696 N N . PRO A 1 90 ? 6.222 -17.528 -19.050 1.00 48.31 90 PRO A N 1
ATOM 697 C CA . PRO A 1 90 ? 6.194 -18.816 -18.372 1.00 48.31 90 PRO A CA 1
ATOM 698 C C . PRO A 1 90 ? 6.902 -19.799 -19.291 1.00 48.31 90 PRO A C 1
ATOM 700 O O . PRO A 1 90 ? 6.502 -19.927 -20.449 1.00 48.31 90 PRO A O 1
ATOM 703 N N . GLY A 1 91 ? 8.023 -20.344 -18.804 1.00 41.34 91 GLY A N 1
ATOM 704 C CA . GLY A 1 91 ? 9.014 -21.030 -19.623 1.00 41.34 91 GLY A CA 1
ATOM 705 C C . GLY A 1 91 ? 8.328 -21.956 -20.613 1.00 41.34 91 GLY A C 1
ATOM 706 O O . GLY A 1 91 ? 7.704 -22.940 -20.217 1.00 41.34 91 GLY A O 1
ATOM 707 N N . GLY A 1 92 ? 8.397 -21.585 -21.892 1.00 41.28 92 GLY A N 1
ATOM 708 C CA . GLY A 1 92 ? 8.054 -22.483 -22.976 1.00 41.28 92 GLY A CA 1
ATOM 709 C C . GLY A 1 92 ? 8.966 -23.697 -22.870 1.00 41.28 92 GLY A C 1
ATOM 710 O O . GLY A 1 92 ? 10.172 -23.539 -22.683 1.00 41.28 92 GLY A O 1
ATOM 711 N N . SER A 1 93 ? 8.324 -24.862 -22.898 1.00 38.22 93 SER A N 1
ATOM 712 C CA . SER A 1 93 ? 8.871 -26.216 -22.798 1.00 38.22 93 SER A CA 1
ATOM 713 C C . SER A 1 93 ? 10.153 -26.474 -23.583 1.00 38.22 93 SER A C 1
ATOM 715 O O . SER A 1 93 ? 10.315 -25.886 -24.675 1.00 38.22 93 SER A O 1
#